Protein AF-A0A2S9FRS1-F1 (afdb_monomer_lite)

pLDDT: mean 94.18, std 5.34, range [64.94, 98.56]

Structure (mmCIF, N/CA/C/O backbone):
data_AF-A0A2S9FRS1-F1
#
_entry.id   AF-A0A2S9FRS1-F1
#
loop_
_atom_site.group_PDB
_atom_site.id
_atom_site.type_symbol
_atom_site.label_atom_id
_atom_site.label_alt_id
_atom_site.label_comp_id
_atom_site.label_asym_id
_atom_site.label_entity_id
_atom_site.label_seq_id
_atom_site.pdbx_PDB_ins_code
_atom_site.Cartn_x
_atom_site.Cartn_y
_atom_site.Cartn_z
_atom_site.occupancy
_atom_site.B_iso_or_equiv
_atom_site.auth_seq_id
_atom_site.auth_comp_id
_atom_site.auth_asym_id
_atom_site.auth_atom_id
_atom_site.pdbx_PDB_model_num
ATOM 1 N N . ARG A 1 1 ? 17.867 -8.852 6.887 1.00 64.94 1 ARG A N 1
ATOM 2 C CA . ARG A 1 1 ? 18.620 -7.934 6.002 1.00 64.94 1 ARG A CA 1
ATOM 3 C C . ARG A 1 1 ? 18.577 -6.563 6.659 1.00 64.94 1 ARG A C 1
ATOM 5 O O . ARG A 1 1 ? 17.572 -6.302 7.308 1.00 64.94 1 ARG A O 1
ATOM 12 N N . THR A 1 2 ? 19.643 -5.771 6.598 1.00 66.31 2 THR A N 1
ATOM 13 C CA . T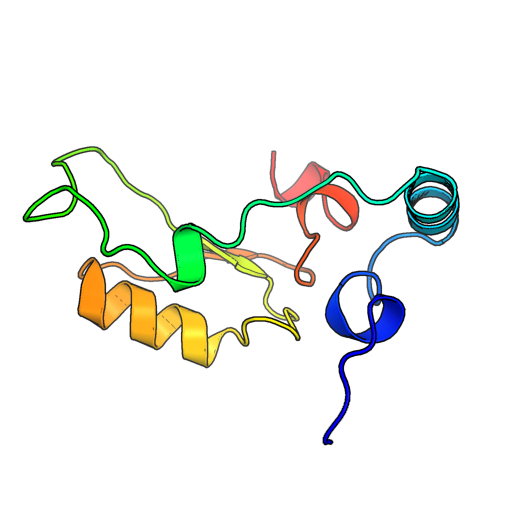HR A 1 2 ? 19.742 -4.541 7.409 1.00 66.31 2 THR A CA 1
ATOM 14 C C . THR A 1 2 ? 19.421 -3.274 6.622 1.00 66.31 2 THR A C 1
ATOM 16 O O . THR A 1 2 ? 19.033 -2.293 7.241 1.00 66.31 2 THR A O 1
ATOM 19 N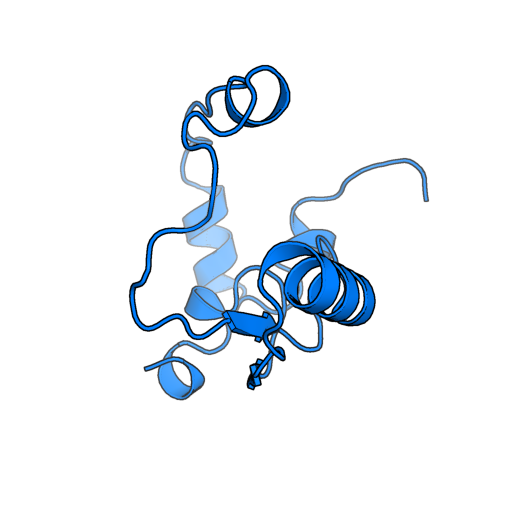 N . ASP A 1 3 ? 19.505 -3.324 5.288 1.00 82.06 3 ASP A N 1
ATOM 20 C CA . ASP A 1 3 ? 19.352 -2.145 4.436 1.00 82.06 3 ASP A CA 1
ATOM 21 C C . ASP A 1 3 ? 18.123 -2.226 3.523 1.00 82.06 3 ASP A C 1
ATOM 23 O O . ASP A 1 3 ? 17.711 -3.301 3.065 1.00 82.06 3 ASP A O 1
ATOM 27 N N . PHE A 1 4 ? 17.560 -1.046 3.296 1.00 86.56 4 PHE A N 1
ATOM 28 C CA . PHE A 1 4 ? 16.446 -0.739 2.411 1.00 86.56 4 PHE A CA 1
ATOM 29 C C . PHE A 1 4 ? 16.917 -0.665 0.953 1.00 86.56 4 PHE A C 1
ATOM 31 O O . PHE A 1 4 ? 17.954 -0.062 0.675 1.00 86.56 4 PHE A O 1
ATOM 38 N N . ASP A 1 5 ? 16.163 -1.257 0.027 1.00 92.81 5 ASP A N 1
ATOM 39 C CA . ASP A 1 5 ? 16.431 -1.203 -1.410 1.00 92.81 5 ASP A CA 1
ATOM 40 C C . ASP A 1 5 ? 15.161 -0.792 -2.155 1.00 92.81 5 ASP A C 1
ATOM 42 O O . ASP A 1 5 ? 14.208 -1.556 -2.270 1.00 92.81 5 ASP A O 1
ATOM 46 N N . VAL A 1 6 ? 15.170 0.417 -2.715 1.00 91.62 6 VAL A N 1
ATOM 47 C CA . VAL A 1 6 ? 14.022 0.983 -3.435 1.00 91.62 6 VAL A CA 1
ATOM 48 C C . VAL A 1 6 ? 13.541 0.057 -4.557 1.00 91.62 6 VAL A C 1
ATOM 50 O O . VAL A 1 6 ? 12.339 -0.103 -4.754 1.00 91.62 6 VAL A O 1
ATOM 53 N N . VAL A 1 7 ? 14.446 -0.587 -5.298 1.00 94.38 7 VAL A N 1
ATOM 54 C CA . VAL A 1 7 ? 14.048 -1.445 -6.418 1.00 94.38 7 VAL A CA 1
ATOM 55 C C . VAL A 1 7 ? 13.439 -2.746 -5.914 1.00 94.38 7 VAL A C 1
ATOM 57 O O . VAL A 1 7 ? 12.396 -3.154 -6.421 1.00 94.38 7 VAL A O 1
ATOM 60 N N . GLU A 1 8 ? 14.053 -3.393 -4.925 1.00 94.50 8 GLU A N 1
ATOM 61 C CA . GLU A 1 8 ? 13.544 -4.665 -4.404 1.00 94.50 8 GLU A CA 1
ATOM 62 C C . GLU A 1 8 ? 12.298 -4.517 -3.530 1.00 94.50 8 GLU A C 1
ATOM 64 O O . GLU A 1 8 ? 11.468 -5.428 -3.538 1.00 94.50 8 GLU A O 1
ATOM 69 N N . ASP A 1 9 ? 12.170 -3.416 -2.790 1.00 95.06 9 ASP A N 1
ATOM 70 C CA . ASP A 1 9 ? 11.100 -3.210 -1.813 1.00 95.06 9 ASP A CA 1
ATOM 71 C C . ASP A 1 9 ? 9.872 -2.526 -2.449 1.00 95.06 9 ASP A C 1
ATOM 73 O O . ASP A 1 9 ? 8.741 -2.875 -2.109 1.00 95.06 9 ASP A O 1
ATOM 77 N N . PHE A 1 10 ? 10.064 -1.627 -3.432 1.00 95.12 10 PHE A N 1
ATOM 78 C CA . PHE A 1 10 ? 8.969 -0.889 -4.091 1.00 95.12 10 PHE A CA 1
ATOM 79 C C . PHE A 1 10 ? 8.699 -1.334 -5.528 1.00 95.12 10 PHE A C 1
ATOM 81 O O . PHE A 1 10 ? 7.547 -1.545 -5.892 1.00 95.12 10 PHE A O 1
ATOM 88 N N . PHE A 1 11 ? 9.740 -1.443 -6.361 1.00 97.00 11 PHE A N 1
ATOM 89 C CA . PHE A 1 11 ? 9.591 -1.558 -7.822 1.00 97.00 11 PHE A CA 1
ATOM 90 C C . PHE A 1 11 ? 9.766 -2.979 -8.377 1.00 97.00 11 PHE A C 1
ATOM 92 O O . PHE A 1 11 ? 9.897 -3.150 -9.593 1.00 97.00 11 PHE A O 1
ATOM 99 N N . HIS A 1 12 ? 9.813 -3.997 -7.519 1.00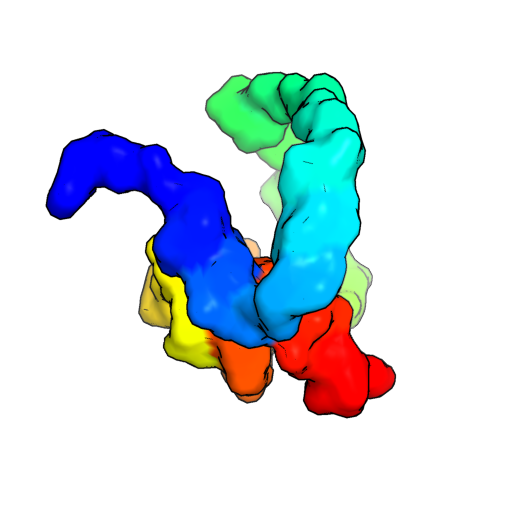 97.00 12 HIS A N 1
ATOM 100 C CA . HIS A 1 12 ? 10.180 -5.360 -7.909 1.00 97.00 12 HIS A CA 1
ATOM 101 C C . HIS A 1 12 ? 9.218 -6.007 -8.916 1.00 97.00 12 HIS A C 1
ATOM 103 O O . HIS A 1 12 ? 9.640 -6.859 -9.697 1.00 97.00 12 HIS A O 1
ATOM 109 N N . ASP A 1 13 ? 7.956 -5.586 -8.914 1.00 97.31 13 ASP A N 1
ATOM 110 C CA . ASP A 1 13 ? 6.886 -6.040 -9.803 1.00 97.31 13 ASP A CA 1
ATOM 111 C C . ASP A 1 13 ? 6.425 -4.950 -10.792 1.00 97.31 13 ASP A C 1
ATOM 113 O O . ASP A 1 13 ? 5.554 -5.190 -11.625 1.00 97.31 13 ASP A O 1
ATOM 117 N N . VAL A 1 14 ? 7.022 -3.753 -10.749 1.00 97.88 14 VAL A N 1
ATOM 118 C CA . VAL A 1 14 ? 6.680 -2.647 -11.654 1.00 97.88 14 VAL A CA 1
ATOM 119 C C . VAL A 1 14 ? 7.359 -2.851 -13.019 1.00 97.88 14 VAL A C 1
ATOM 121 O O . VAL A 1 14 ? 8.576 -3.082 -13.068 1.00 97.88 14 VAL A O 1
ATOM 124 N N . PRO A 1 15 ? 6.633 -2.712 -14.151 1.00 97.38 15 PRO A N 1
ATOM 125 C CA . PRO A 1 15 ? 7.217 -2.818 -15.486 1.00 97.38 15 PRO A CA 1
ATOM 126 C C . PRO A 1 15 ? 8.444 -1.918 -15.665 1.00 97.38 15 PRO A C 1
ATOM 128 O O . PRO A 1 15 ? 8.433 -0.745 -15.289 1.00 97.38 15 PRO A O 1
ATOM 131 N N . ALA A 1 16 ? 9.499 -2.450 -16.292 1.00 96.94 16 ALA A N 1
ATOM 132 C CA . ALA A 1 16 ? 10.795 -1.773 -16.386 1.00 96.94 16 ALA A CA 1
ATOM 133 C C . ALA A 1 16 ? 10.697 -0.352 -16.964 1.00 96.94 16 ALA A C 1
ATOM 135 O O . ALA A 1 16 ? 11.277 0.567 -16.397 1.00 96.94 16 ALA A O 1
ATOM 136 N N . ALA A 1 17 ? 9.903 -0.157 -18.022 1.00 97.12 17 ALA A N 1
ATOM 137 C CA . ALA A 1 17 ? 9.709 1.155 -18.639 1.00 97.12 17 ALA A CA 1
ATOM 138 C C . ALA A 1 17 ? 9.069 2.182 -17.682 1.00 97.12 17 ALA A C 1
ATOM 140 O O . ALA A 1 17 ? 9.459 3.347 -17.678 1.00 97.12 17 ALA A O 1
ATOM 141 N N . VAL A 1 18 ? 8.119 1.749 -16.844 1.00 96.56 18 VAL A N 1
ATOM 142 C CA . VAL A 1 18 ? 7.459 2.608 -15.846 1.00 96.56 18 VAL A CA 1
ATOM 143 C C . VAL A 1 18 ? 8.426 2.937 -14.711 1.00 96.56 18 VAL A C 1
ATOM 145 O O . VAL A 1 18 ? 8.560 4.100 -14.337 1.00 96.56 18 VAL A O 1
ATOM 148 N N . ARG A 1 19 ? 9.166 1.938 -14.211 1.00 96.12 19 ARG A N 1
ATOM 149 C CA . ARG A 1 19 ? 10.217 2.140 -13.203 1.00 96.12 19 ARG A CA 1
ATOM 150 C C . ARG A 1 19 ? 11.294 3.111 -13.695 1.00 96.12 19 ARG A C 1
ATOM 152 O O . ARG A 1 19 ? 11.700 3.991 -12.950 1.00 96.12 19 ARG A O 1
ATOM 159 N N . GLU A 1 20 ? 11.764 2.964 -14.930 1.00 95.75 20 GLU A N 1
ATOM 160 C CA . GLU A 1 20 ? 12.791 3.836 -15.517 1.00 95.75 20 GLU A CA 1
ATOM 161 C C . GLU A 1 20 ? 12.317 5.280 -15.707 1.00 95.75 20 GLU A C 1
ATOM 163 O O . GLU A 1 20 ? 13.118 6.206 -15.597 1.00 95.75 20 GLU A O 1
ATOM 168 N N . GLU A 1 21 ? 11.034 5.494 -16.003 1.00 95.50 21 GLU A N 1
ATOM 169 C CA . GLU A 1 21 ? 10.443 6.835 -15.995 1.00 95.50 21 GLU A CA 1
ATOM 170 C C . GLU A 1 21 ? 10.382 7.395 -14.570 1.00 95.50 21 GLU A C 1
ATOM 172 O O . GLU A 1 21 ? 10.863 8.501 -14.338 1.00 95.50 21 GLU A O 1
ATOM 177 N N . ALA A 1 22 ? 9.884 6.617 -13.605 1.00 92.94 22 ALA A N 1
ATOM 178 C CA . ALA A 1 22 ? 9.792 7.047 -12.211 1.00 92.94 22 ALA A CA 1
ATOM 179 C C . ALA A 1 22 ? 11.166 7.411 -11.619 1.00 92.94 22 ALA A C 1
ATOM 181 O O . ALA A 1 22 ? 11.313 8.468 -11.013 1.00 92.94 22 ALA A O 1
ATOM 182 N N . LEU A 1 23 ? 12.195 6.591 -11.857 1.00 91.75 23 LEU A N 1
ATOM 183 C CA . LEU A 1 23 ? 13.559 6.825 -11.363 1.00 91.75 23 LEU A CA 1
ATOM 184 C C . LEU A 1 23 ? 14.288 7.983 -12.068 1.00 91.75 23 LEU A C 1
ATOM 186 O O . LEU A 1 23 ? 15.330 8.426 -11.587 1.00 91.75 23 LEU A O 1
ATOM 190 N N . ARG A 1 24 ? 13.781 8.478 -13.207 1.00 94.50 24 ARG A N 1
ATOM 191 C CA . ARG A 1 24 ? 14.295 9.707 -13.838 1.00 94.50 24 ARG A CA 1
ATOM 192 C C . ARG A 1 24 ? 13.786 10.970 -13.154 1.00 94.50 24 ARG A C 1
ATOM 194 O O . ARG A 1 24 ? 14.387 12.030 -13.334 1.00 94.50 24 ARG A O 1
ATOM 201 N N . MET A 1 25 ? 12.687 10.877 -12.415 1.00 89.69 25 MET A N 1
ATOM 202 C CA . MET A 1 25 ? 12.148 12.002 -11.666 1.00 89.69 25 MET A CA 1
ATOM 203 C C . MET A 1 25 ? 12.953 12.183 -10.373 1.00 89.69 25 MET A C 1
ATOM 205 O O . MET A 1 25 ? 13.358 11.193 -9.761 1.00 89.69 25 MET A O 1
ATOM 209 N N . PRO A 1 26 ? 13.219 13.428 -9.944 1.00 87.75 26 PRO A N 1
ATOM 210 C CA . PRO A 1 26 ? 13.801 13.658 -8.631 1.00 87.75 26 PRO A CA 1
ATOM 211 C C . PRO A 1 26 ? 12.849 13.137 -7.552 1.00 87.75 26 PRO A C 1
ATOM 213 O O . PRO A 1 26 ? 11.629 13.252 -7.687 1.00 87.75 26 PRO A O 1
ATOM 216 N N . GLU A 1 27 ? 13.413 12.593 -6.475 1.00 82.38 27 GLU A N 1
ATOM 217 C CA . GLU A 1 27 ? 12.618 12.189 -5.322 1.00 82.38 27 GLU A CA 1
ATOM 218 C C . GLU A 1 27 ? 11.883 13.417 -4.755 1.00 82.38 27 GLU A C 1
ATOM 220 O O . GLU A 1 27 ? 12.514 14.458 -4.528 1.00 82.38 27 GLU A O 1
ATOM 225 N N . PRO A 1 28 ? 10.554 13.348 -4.571 1.00 86.00 28 PRO A N 1
ATOM 226 C CA . PRO A 1 28 ? 9.818 14.447 -3.973 1.00 86.00 28 PRO A CA 1
ATOM 227 C C . PRO A 1 28 ? 10.222 14.594 -2.507 1.00 86.00 28 PRO A C 1
ATOM 229 O O . PRO A 1 28 ? 10.299 13.607 -1.780 1.00 86.00 28 PRO A O 1
ATOM 232 N N . GLU A 1 29 ? 10.405 15.829 -2.046 1.00 92.19 29 GLU A N 1
ATOM 233 C CA . GLU A 1 29 ? 10.637 16.095 -0.627 1.00 92.19 29 GLU A CA 1
ATOM 234 C C . GLU A 1 29 ? 9.438 15.586 0.193 1.00 92.19 29 GLU A C 1
ATOM 236 O O . GLU A 1 29 ? 8.300 16.023 -0.002 1.00 92.19 29 GLU A O 1
ATOM 241 N N . GLN A 1 30 ? 9.688 14.614 1.072 1.00 90.50 30 GLN A N 1
ATOM 242 C CA . GLN A 1 30 ? 8.700 14.063 1.997 1.00 90.50 30 GLN A CA 1
ATOM 243 C C . GLN A 1 30 ? 8.880 14.701 3.376 1.00 90.50 30 GLN A C 1
ATOM 245 O O . GLN A 1 30 ? 9.996 14.958 3.818 1.00 90.50 30 GLN A O 1
ATOM 250 N N . SER A 1 31 ? 7.773 14.948 4.072 1.00 94.12 31 SER A N 1
ATOM 251 C CA . SER A 1 31 ? 7.805 15.415 5.459 1.00 94.12 31 SER A CA 1
ATOM 252 C C . SER A 1 31 ? 8.009 14.244 6.423 1.00 94.12 31 SER A C 1
ATOM 254 O O . SER A 1 31 ? 7.325 13.230 6.299 1.00 94.12 31 SER A O 1
ATOM 256 N N . ASP A 1 32 ? 8.852 14.423 7.444 1.00 94.62 32 ASP A N 1
ATOM 257 C CA . ASP A 1 32 ? 9.025 13.454 8.540 1.00 94.62 32 ASP A CA 1
ATOM 258 C C . ASP A 1 32 ? 7.861 13.449 9.546 1.00 94.62 32 ASP A C 1
ATOM 260 O O . ASP A 1 32 ? 7.779 12.573 10.409 1.00 94.62 32 ASP A O 1
ATOM 264 N N . THR A 1 33 ? 6.939 14.416 9.460 1.00 94.94 33 THR A N 1
ATOM 265 C CA . THR A 1 33 ? 5.831 14.591 10.410 1.00 94.94 33 THR A CA 1
ATOM 266 C C . THR A 1 33 ? 5.034 13.307 10.691 1.00 94.94 33 THR A C 1
ATOM 268 O O . THR A 1 33 ? 4.757 13.073 11.867 1.00 94.94 33 THR A O 1
ATOM 271 N N . PRO A 1 34 ? 4.711 12.429 9.715 1.00 91.88 34 PRO A N 1
ATOM 272 C CA . PRO A 1 34 ? 3.990 11.178 9.984 1.00 91.88 34 PRO A CA 1
ATOM 273 C C . PRO A 1 34 ? 4.707 10.203 10.933 1.00 91.88 34 PRO A C 1
ATOM 275 O O . PRO A 1 34 ? 4.057 9.332 11.510 1.00 91.88 34 PRO A O 1
ATOM 278 N N . PHE A 1 35 ? 6.027 10.334 11.100 1.00 91.31 35 PHE A N 1
ATOM 279 C CA . PHE A 1 35 ? 6.821 9.527 12.032 1.00 91.31 35 PHE A CA 1
ATOM 280 C C . PHE A 1 35 ? 7.040 10.207 13.392 1.00 91.31 35 PHE A C 1
ATOM 282 O O . PHE A 1 35 ? 7.549 9.569 14.314 1.00 91.31 35 PHE A O 1
ATOM 289 N N . ILE A 1 36 ? 6.676 11.486 13.523 1.00 96.50 36 ILE A N 1
ATOM 290 C CA . ILE A 1 36 ? 6.939 12.313 14.709 1.00 96.50 36 ILE A CA 1
ATOM 291 C C . ILE A 1 36 ? 5.643 12.626 15.456 1.00 96.50 36 ILE A C 1
ATOM 293 O O . ILE A 1 36 ? 5.579 12.476 16.676 1.00 96.50 36 ILE A O 1
ATOM 297 N N . GLU A 1 37 ? 4.616 13.065 14.734 1.00 95.94 37 GLU A N 1
ATOM 298 C CA . GLU A 1 37 ? 3.371 13.548 15.321 1.00 95.94 37 GLU A CA 1
ATOM 299 C C . GLU A 1 37 ? 2.320 12.432 15.398 1.00 95.94 37 GLU A C 1
ATOM 301 O O . GLU A 1 37 ? 2.185 11.628 14.469 1.00 95.94 37 GLU A O 1
ATOM 306 N N . PRO A 1 38 ? 1.528 12.372 16.482 1.00 93.50 38 PRO A N 1
ATOM 307 C CA . PRO A 1 38 ? 0.398 11.461 16.548 1.00 93.50 38 PRO A CA 1
ATOM 308 C C . PRO A 1 38 ? -0.694 11.864 15.547 1.00 93.50 38 PRO A C 1
ATOM 310 O O . PRO A 1 38 ? -0.849 13.032 15.188 1.00 93.50 38 PRO A O 1
ATOM 313 N N . TRP A 1 39 ? -1.519 10.891 15.150 1.00 91.50 39 TRP A N 1
ATOM 314 C CA . TRP A 1 39 ? -2.760 11.179 14.432 1.00 91.50 39 TRP A CA 1
ATOM 315 C C . TRP A 1 39 ? -3.637 12.129 15.273 1.00 91.50 39 TRP A C 1
ATOM 317 O O . TRP A 1 39 ? -3.872 11.839 16.447 1.00 91.50 39 TRP A O 1
ATOM 327 N N . PRO A 1 40 ? -4.113 13.262 14.719 1.00 93.31 40 PRO A N 1
ATOM 328 C CA . PRO A 1 40 ? -4.703 14.334 15.522 1.00 93.31 40 PRO A CA 1
ATOM 329 C C . PRO A 1 40 ? -6.148 14.072 15.959 1.00 93.31 40 PRO A C 1
ATOM 331 O O . PRO A 1 40 ? -6.666 14.811 16.796 1.00 93.31 40 PRO A O 1
ATOM 334 N N . LEU A 1 41 ? -6.827 13.070 15.386 1.00 94.06 41 LEU A N 1
ATOM 335 C CA . LEU A 1 41 ? -8.191 12.723 15.789 1.00 94.06 41 LEU A CA 1
ATOM 336 C C . LEU A 1 41 ? -8.175 11.654 16.887 1.00 94.06 41 LEU A C 1
ATOM 338 O O . LEU A 1 41 ? -7.306 10.781 16.869 1.00 94.06 41 LEU A O 1
ATOM 342 N N . PRO A 1 42 ? -9.153 11.685 17.811 1.00 92.06 42 PRO A N 1
ATOM 343 C CA . PRO A 1 42 ? -9.249 10.687 18.874 1.00 92.06 42 PRO A CA 1
ATOM 344 C C . PRO A 1 42 ? -9.553 9.284 18.336 1.00 92.06 42 PRO A C 1
ATOM 346 O O . PRO A 1 42 ? -9.091 8.310 18.917 1.00 92.06 42 PRO A O 1
ATOM 349 N N . ASP A 1 43 ? -10.277 9.198 17.215 1.00 91.56 43 ASP A N 1
ATOM 350 C CA . ASP A 1 43 ? -10.722 7.953 16.592 1.00 91.56 43 ASP A CA 1
ATOM 351 C C . ASP A 1 43 ? -10.755 8.090 15.060 1.00 91.56 43 ASP A C 1
ATOM 353 O O . ASP A 1 43 ? -10.705 9.199 14.507 1.00 91.56 43 ASP A O 1
ATOM 357 N N . TRP A 1 44 ? -10.852 6.955 14.363 1.00 92.31 44 TRP A N 1
ATOM 358 C CA . TRP A 1 44 ? -11.121 6.950 12.925 1.0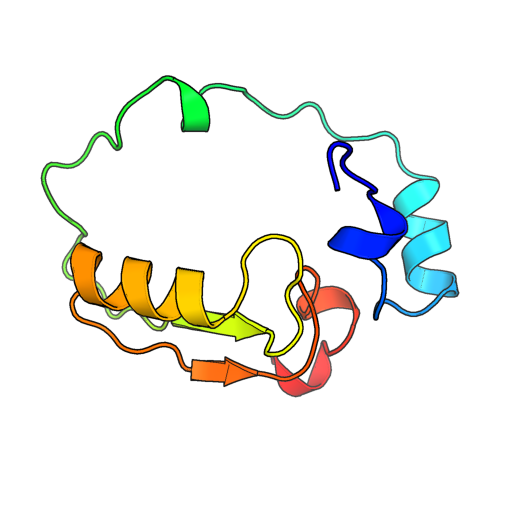0 92.31 44 TRP A CA 1
ATOM 359 C C . TRP A 1 44 ? -12.538 7.490 12.658 1.00 92.31 44 TRP A C 1
ATOM 361 O O . TRP A 1 44 ? -13.472 7.074 13.347 1.00 92.31 44 TRP A O 1
ATOM 371 N N . PRO A 1 45 ? -12.737 8.404 11.690 1.00 94.44 45 PRO A N 1
ATOM 372 C CA . PRO A 1 45 ? -14.068 8.920 11.379 1.00 94.44 45 PRO A CA 1
ATOM 373 C C . PRO A 1 45 ? -15.039 7.812 10.951 1.00 94.44 45 PRO A C 1
ATOM 375 O O . PRO A 1 45 ? -14.638 6.854 10.292 1.00 94.44 45 PRO A O 1
ATOM 378 N N . ASP A 1 46 ? -16.329 7.986 11.252 1.00 94.44 46 ASP A N 1
ATOM 379 C CA . ASP A 1 46 ? -17.405 7.094 10.791 1.00 94.44 46 ASP A CA 1
ATOM 380 C C . ASP A 1 46 ? -17.696 7.319 9.297 1.00 94.44 46 ASP A C 1
ATOM 382 O O . ASP A 1 46 ? -18.675 7.954 8.898 1.00 94.44 46 ASP A O 1
ATOM 386 N N . VAL A 1 47 ? -16.762 6.869 8.461 1.00 95.94 47 VAL A N 1
ATOM 387 C CA . VAL A 1 47 ? -16.850 6.900 7.002 1.00 95.94 47 VAL A CA 1
ATOM 388 C C . VAL A 1 47 ? -16.614 5.494 6.453 1.00 95.94 47 VAL A C 1
ATOM 390 O O . VAL A 1 47 ? -15.703 4.800 6.920 1.00 95.94 47 VAL A O 1
ATOM 393 N N . PRO A 1 48 ? -17.395 5.051 5.447 1.00 96.69 48 PRO A N 1
ATOM 394 C CA . PRO A 1 48 ? -17.173 3.758 4.814 1.00 96.69 48 PRO A CA 1
ATOM 395 C C . PRO A 1 48 ? -15.715 3.612 4.369 1.00 96.69 48 PRO A C 1
ATOM 397 O O . PRO A 1 48 ? -15.226 4.391 3.554 1.00 96.69 48 PRO A O 1
ATOM 400 N N . THR A 1 49 ? -15.024 2.618 4.926 1.00 96.62 49 THR A N 1
ATOM 401 C CA . THR A 1 49 ? -13.592 2.393 4.704 1.00 96.62 49 THR A CA 1
ATOM 402 C C . THR A 1 49 ? -13.384 0.979 4.170 1.00 96.62 49 THR A C 1
ATOM 404 O O . THR A 1 49 ? -13.891 0.014 4.739 1.00 96.62 49 THR A O 1
ATOM 407 N N . ARG A 1 50 ? -12.634 0.854 3.072 1.00 96.69 50 ARG A N 1
ATOM 408 C CA . ARG A 1 50 ? -12.116 -0.418 2.546 1.00 96.69 50 ARG A CA 1
ATOM 409 C C . ARG A 1 50 ? -10.599 -0.340 2.548 1.00 96.69 50 ARG A C 1
ATOM 411 O O . ARG A 1 50 ? -10.051 0.697 2.182 1.00 96.69 50 ARG A O 1
ATOM 418 N N . VAL A 1 51 ? -9.940 -1.421 2.951 1.00 97.12 51 VAL A N 1
ATOM 419 C CA . VAL A 1 51 ? -8.478 -1.502 2.942 1.00 97.12 51 VAL A CA 1
ATOM 420 C C . VAL A 1 51 ? -8.042 -2.538 1.922 1.00 97.12 51 VAL A C 1
ATOM 422 O O . VAL A 1 51 ? -8.412 -3.704 2.039 1.00 97.12 51 VAL A O 1
ATOM 425 N N . LEU A 1 52 ? -7.254 -2.098 0.945 1.00 96.69 52 LEU A N 1
ATOM 426 C CA . LEU A 1 52 ? -6.619 -2.954 -0.051 1.00 96.69 52 LEU A CA 1
ATOM 427 C C . LEU A 1 52 ? -5.150 -3.170 0.331 1.00 96.69 52 LEU A C 1
ATOM 429 O O . LEU A 1 52 ? -4.499 -2.226 0.780 1.00 96.69 52 LEU A O 1
ATOM 433 N N . ALA A 1 53 ? -4.617 -4.376 0.133 1.00 97.38 53 ALA A N 1
ATOM 434 C CA . ALA A 1 53 ? -3.175 -4.617 0.226 1.00 97.38 53 ALA A CA 1
ATOM 435 C C . ALA A 1 53 ? -2.692 -5.589 -0.852 1.00 97.38 53 ALA A C 1
ATOM 437 O O . ALA A 1 53 ? -3.337 -6.610 -1.111 1.00 97.38 53 ALA A O 1
ATOM 438 N N . GLY A 1 54 ? -1.529 -5.282 -1.427 1.00 97.00 54 GLY A N 1
ATOM 439 C CA . GLY A 1 5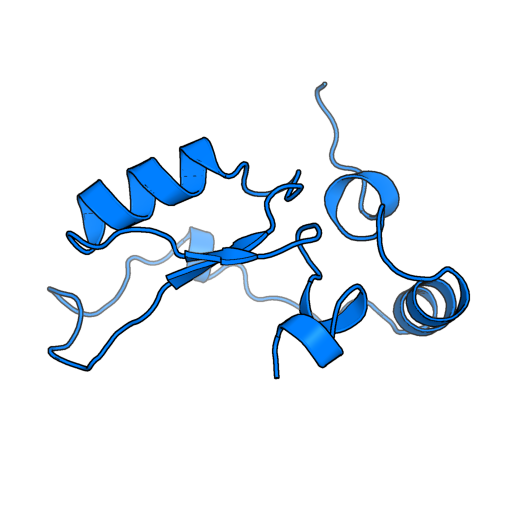4 ? -0.831 -6.162 -2.355 1.00 97.00 54 GLY A CA 1
ATOM 440 C C . GLY A 1 54 ? -0.363 -7.442 -1.662 1.00 97.00 54 GLY A C 1
ATOM 441 O O . GLY A 1 54 ? 0.236 -7.399 -0.584 1.00 97.00 54 GLY A O 1
ATOM 442 N N . SER A 1 55 ? -0.631 -8.599 -2.267 1.00 97.25 55 SER A N 1
ATOM 443 C CA . SER A 1 55 ? -0.207 -9.899 -1.734 1.00 97.25 55 SER A CA 1
ATOM 444 C C . SER A 1 55 ? 1.313 -10.069 -1.665 1.00 97.25 55 SER A C 1
ATOM 446 O O . SER A 1 55 ? 1.792 -10.927 -0.923 1.00 97.25 55 SER A O 1
ATOM 448 N N . GLU A 1 56 ? 2.057 -9.272 -2.432 1.00 97.75 56 GLU A N 1
ATOM 449 C CA . GLU A 1 56 ? 3.511 -9.350 -2.588 1.00 97.75 56 GLU A CA 1
ATOM 450 C C . GLU A 1 56 ? 4.222 -8.091 -2.061 1.00 97.75 56 GLU A C 1
ATOM 452 O O . GLU A 1 56 ? 5.400 -7.883 -2.348 1.00 97.75 56 GLU A O 1
ATOM 457 N N . ASP A 1 57 ? 3.541 -7.240 -1.280 1.00 97.62 57 ASP A N 1
ATOM 458 C CA . ASP A 1 57 ? 4.161 -6.052 -0.682 1.00 97.62 57 ASP A CA 1
ATOM 459 C C . ASP A 1 57 ? 5.308 -6.458 0.266 1.00 97.62 57 ASP A C 1
ATOM 461 O O . ASP A 1 57 ? 5.125 -7.202 1.236 1.00 97.62 57 ASP A O 1
ATOM 465 N N . ARG A 1 58 ? 6.516 -5.978 -0.045 1.00 96.06 58 ARG A N 1
ATOM 466 C CA . ARG A 1 58 ? 7.749 -6.249 0.709 1.00 96.06 58 ARG A CA 1
ATOM 467 C C . ARG A 1 58 ? 8.061 -5.166 1.737 1.00 96.06 58 ARG A C 1
ATOM 469 O O . ARG A 1 58 ? 8.789 -5.444 2.688 1.00 96.06 58 ARG A O 1
ATOM 476 N N . LEU A 1 59 ? 7.483 -3.976 1.581 1.00 95.19 59 LEU A N 1
ATOM 477 C CA . LEU A 1 59 ? 7.614 -2.873 2.525 1.00 95.19 59 LEU A CA 1
ATOM 478 C C . LEU A 1 59 ? 6.653 -3.047 3.704 1.00 95.19 59 LEU A C 1
ATOM 480 O O . LEU A 1 59 ? 7.053 -2.946 4.865 1.00 95.19 59 LEU A O 1
ATOM 484 N N . PHE A 1 60 ? 5.395 -3.369 3.405 1.00 95.44 60 PHE A N 1
ATOM 485 C CA . PHE A 1 60 ? 4.370 -3.685 4.389 1.00 95.44 60 PHE A CA 1
ATOM 486 C C . PHE A 1 60 ? 3.769 -5.067 4.122 1.00 95.44 60 PHE A C 1
ATOM 488 O O . PHE A 1 60 ? 2.692 -5.167 3.533 1.00 95.44 60 PHE A O 1
ATOM 495 N N . PRO A 1 61 ? 4.417 -6.142 4.608 1.00 96.31 61 PRO A N 1
ATOM 496 C CA . PRO A 1 61 ? 3.955 -7.507 4.385 1.00 96.31 61 PRO A CA 1
ATOM 497 C C . PRO A 1 61 ? 2.474 -7.704 4.724 1.00 96.31 61 PRO A C 1
ATOM 499 O O . PRO A 1 61 ? 1.982 -7.184 5.727 1.00 96.31 61 PRO A O 1
ATOM 502 N N . LEU A 1 62 ? 1.770 -8.518 3.936 1.00 98.00 62 LEU A N 1
ATOM 503 C CA . LEU A 1 62 ? 0.319 -8.704 4.062 1.00 98.00 62 LEU A CA 1
ATOM 504 C C . LEU A 1 62 ? -0.139 -9.036 5.494 1.00 98.00 62 LEU A C 1
ATOM 506 O O . LEU A 1 62 ? -1.121 -8.482 5.984 1.00 98.00 62 LEU A O 1
ATOM 510 N N . GLU A 1 63 ? 0.583 -9.906 6.202 1.00 98.25 63 GLU A N 1
ATOM 511 C CA . GLU A 1 63 ? 0.243 -10.266 7.586 1.00 98.25 63 GLU A CA 1
ATOM 512 C C . GLU A 1 63 ? 0.428 -9.101 8.570 1.00 98.25 63 GLU A C 1
ATOM 514 O O . GLU A 1 63 ? -0.328 -8.972 9.535 1.00 98.25 63 GLU A O 1
ATOM 519 N N . PHE A 1 64 ? 1.391 -8.211 8.308 1.00 98.00 64 PHE A N 1
ATOM 520 C CA . PHE A 1 64 ? 1.533 -6.970 9.063 1.00 98.00 64 PHE A CA 1
ATOM 521 C C . PHE A 1 64 ? 0.312 -6.067 8.845 1.00 98.00 64 PHE A C 1
ATOM 523 O O . PHE A 1 64 ? -0.285 -5.624 9.829 1.00 98.00 64 PHE A O 1
ATOM 530 N N . GLN A 1 65 ? -0.106 -5.865 7.592 1.00 98.25 65 GLN A N 1
ATOM 531 C CA . GLN A 1 65 ? -1.287 -5.058 7.262 1.00 98.25 65 GLN A CA 1
ATOM 532 C C . GLN A 1 65 ? -2.571 -5.640 7.867 1.00 98.25 65 GLN A C 1
ATOM 534 O O . GLN A 1 65 ? -3.309 -4.925 8.540 1.00 98.25 65 GLN A O 1
ATOM 539 N N . ARG A 1 66 ? -2.803 -6.954 7.736 1.00 98.50 66 ARG A N 1
ATOM 540 C CA . ARG A 1 66 ? -3.952 -7.643 8.355 1.00 98.50 66 ARG A CA 1
ATOM 541 C C . ARG A 1 66 ? -4.042 -7.391 9.855 1.00 98.50 66 ARG A C 1
ATOM 543 O O . ARG A 1 66 ? -5.120 -7.093 10.365 1.00 98.50 66 ARG A O 1
ATOM 550 N N . ARG A 1 67 ? -2.914 -7.493 10.565 1.00 98.56 67 ARG A N 1
ATOM 551 C CA . ARG A 1 67 ? -2.866 -7.219 12.005 1.00 98.56 67 ARG A CA 1
ATOM 552 C C . ARG A 1 67 ? -3.211 -5.762 12.307 1.00 98.56 67 ARG A C 1
ATOM 554 O O . ARG A 1 67 ? -4.095 -5.519 13.120 1.00 98.56 67 ARG A O 1
ATOM 561 N N . VAL A 1 68 ? -2.547 -4.810 11.647 1.00 97.00 68 VAL A N 1
ATOM 562 C CA . VAL A 1 68 ? -2.745 -3.371 11.891 1.00 97.00 68 VAL A CA 1
ATOM 563 C C . VAL A 1 68 ? -4.189 -2.953 11.619 1.00 97.00 68 VAL A C 1
ATOM 565 O O . VAL A 1 68 ? -4.789 -2.261 12.438 1.00 97.00 68 VAL A O 1
ATOM 568 N N . VAL A 1 69 ? -4.762 -3.398 10.501 1.00 97.38 69 VAL A N 1
ATOM 569 C CA . VAL A 1 69 ? -6.127 -3.051 10.086 1.00 97.38 69 VAL A CA 1
ATOM 570 C C . VAL A 1 69 ? -7.157 -3.627 11.053 1.00 97.38 69 VAL A C 1
ATOM 572 O O . VAL A 1 69 ? -8.063 -2.910 11.479 1.00 97.38 69 VAL A O 1
ATOM 575 N N . ARG A 1 70 ? -6.980 -4.879 11.488 1.00 97.81 70 ARG A N 1
ATOM 576 C CA . ARG A 1 70 ? -7.859 -5.483 12.493 1.00 97.81 70 ARG A CA 1
ATOM 577 C C . ARG A 1 70 ? -7.764 -4.770 13.838 1.00 97.81 70 ARG A C 1
ATOM 579 O O . ARG A 1 70 ? -8.789 -4.452 14.429 1.00 97.81 70 ARG A O 1
ATOM 586 N N . GLU A 1 71 ? -6.550 -4.518 14.323 1.00 97.00 71 GLU A N 1
ATOM 587 C CA . GLU A 1 71 ? -6.324 -3.920 15.644 1.00 97.00 71 GLU A CA 1
ATOM 588 C C . GLU A 1 71 ? -6.765 -2.453 15.716 1.00 97.00 71 GLU A C 1
ATOM 590 O O . GLU A 1 71 ? -7.240 -2.019 16.762 1.00 97.00 71 GLU A O 1
ATOM 595 N N . ARG A 1 72 ? -6.610 -1.686 14.628 1.00 93.75 72 ARG A N 1
ATOM 596 C CA . ARG A 1 72 ? -6.881 -0.239 14.627 1.00 93.75 72 ARG A CA 1
ATOM 597 C C . ARG A 1 72 ? -8.244 0.145 14.074 1.00 93.75 72 ARG A C 1
ATOM 599 O O . ARG A 1 72 ? -8.795 1.146 14.513 1.00 93.75 72 ARG A O 1
ATOM 606 N N . LEU A 1 73 ? -8.755 -0.608 13.102 1.00 94.50 73 LEU A N 1
ATOM 607 C CA . LEU A 1 73 ? -9.995 -0.275 12.395 1.00 94.50 73 LEU A CA 1
ATOM 608 C C . LEU A 1 73 ? -11.095 -1.323 12.603 1.00 94.50 73 LEU A C 1
ATOM 610 O O . LEU A 1 73 ? -12.244 -1.058 12.266 1.00 94.50 73 LEU A O 1
ATOM 614 N N . GLY A 1 74 ? -10.776 -2.512 13.130 1.00 96.19 74 GLY A N 1
ATOM 615 C CA . GLY A 1 74 ? -11.739 -3.615 13.224 1.00 96.19 74 GLY A CA 1
ATOM 616 C C . GLY A 1 74 ? -12.192 -4.146 11.859 1.00 96.19 74 GLY A C 1
ATOM 617 O O . GLY A 1 74 ? -13.252 -4.761 11.765 1.00 96.19 74 GLY A O 1
ATOM 618 N N . LEU A 1 75 ? -11.411 -3.888 10.804 1.00 97.38 75 LEU A N 1
ATOM 619 C CA . LEU A 1 75 ? -11.698 -4.286 9.426 1.00 97.38 75 LEU A CA 1
ATOM 620 C C . LEU A 1 75 ? -10.815 -5.465 8.996 1.00 97.38 75 LEU A C 1
ATOM 622 O O . LEU A 1 75 ? -9.846 -5.823 9.666 1.00 97.38 75 LEU A O 1
ATOM 626 N N . GLU A 1 76 ? -11.137 -6.038 7.840 1.00 98.06 76 GLU A N 1
ATOM 627 C CA . GLU A 1 76 ? -10.287 -7.004 7.148 1.00 98.06 76 GLU A CA 1
ATOM 628 C C . GLU A 1 76 ? -9.696 -6.376 5.883 1.00 98.06 76 GLU A C 1
ATOM 630 O O . GLU A 1 76 ? -10.250 -5.436 5.310 1.00 98.06 76 GLU A O 1
ATOM 635 N N . VAL A 1 77 ? -8.553 -6.910 5.461 1.00 98.19 77 VAL A N 1
ATOM 636 C CA . VAL A 1 77 ? -7.871 -6.490 4.237 1.00 98.19 77 VAL A CA 1
ATOM 637 C C . VAL A 1 77 ? -8.434 -7.260 3.050 1.00 98.19 77 VAL A C 1
ATOM 639 O O . VAL A 1 77 ? -8.479 -8.492 3.060 1.00 98.19 77 VAL A O 1
ATOM 642 N N . GLU A 1 78 ? -8.792 -6.534 2.002 1.00 97.44 78 GLU A N 1
ATOM 643 C CA . GLU A 1 78 ? -9.035 -7.090 0.681 1.00 97.44 78 GLU A CA 1
ATOM 644 C C . GLU A 1 78 ? -7.702 -7.210 -0.058 1.00 97.44 78 GLU A C 1
ATOM 646 O O . GLU A 1 78 ? -6.956 -6.244 -0.222 1.00 97.44 78 GLU A O 1
ATOM 651 N N . VAL A 1 79 ? -7.362 -8.440 -0.428 1.00 97.50 79 VAL A N 1
ATOM 652 C CA . VAL A 1 79 ? -6.056 -8.752 -1.006 1.00 97.50 79 VAL A CA 1
ATOM 653 C C . VAL A 1 79 ? -6.132 -8.610 -2.515 1.00 97.50 79 VAL A C 1
ATOM 655 O O . VAL A 1 79 ? -6.988 -9.231 -3.146 1.00 97.50 79 VAL A O 1
ATOM 658 N N . ILE A 1 80 ? -5.207 -7.838 -3.075 1.00 96.62 80 ILE A N 1
ATOM 659 C CA . ILE A 1 80 ? -5.046 -7.643 -4.517 1.00 96.62 80 ILE A CA 1
ATOM 660 C C . ILE A 1 80 ? -3.680 -8.182 -4.973 1.00 96.62 80 ILE A C 1
ATOM 662 O O . ILE A 1 80 ? -2.777 -8.316 -4.141 1.00 96.62 80 ILE A O 1
ATOM 666 N N . PRO A 1 81 ? -3.502 -8.514 -6.264 1.00 96.00 81 PRO A N 1
ATOM 667 C CA . PRO A 1 81 ? -2.187 -8.843 -6.810 1.00 96.00 81 PRO A CA 1
ATOM 668 C C . PRO A 1 81 ? -1.188 -7.684 -6.670 1.00 96.00 81 PRO A C 1
ATOM 670 O O . PRO A 1 81 ? -1.583 -6.518 -6.612 1.00 96.00 81 PRO A O 1
ATOM 673 N N . GLY A 1 82 ? 0.105 -8.010 -6.659 1.00 96.38 82 GLY A N 1
ATOM 674 C CA . GLY A 1 82 ? 1.183 -7.027 -6.720 1.00 96.38 82 GLY A CA 1
ATOM 675 C C . GLY A 1 82 ? 1.797 -6.625 -5.380 1.00 96.38 82 GLY A C 1
ATOM 676 O O . GLY A 1 82 ? 1.415 -7.086 -4.298 1.00 96.38 82 GLY A O 1
ATOM 677 N N . GLY A 1 83 ? 2.819 -5.783 -5.502 1.00 96.75 83 GLY A N 1
ATOM 678 C CA . GLY A 1 83 ? 3.645 -5.255 -4.432 1.00 96.75 83 GLY A CA 1
ATOM 679 C C . GLY A 1 83 ? 3.147 -3.929 -3.864 1.00 96.75 83 GLY A C 1
ATOM 680 O O . GLY A 1 83 ? 1.960 -3.608 -3.887 1.00 96.75 83 GLY A O 1
ATOM 681 N N . HIS A 1 84 ? 4.090 -3.133 -3.361 1.00 97.12 84 HIS A N 1
ATOM 682 C CA . HIS A 1 84 ? 3.795 -1.846 -2.731 1.00 97.12 84 HIS A CA 1
ATOM 683 C C . HIS A 1 84 ? 3.199 -0.821 -3.711 1.00 97.12 84 HIS A C 1
ATOM 685 O O . HIS A 1 84 ? 2.332 -0.024 -3.358 1.00 97.12 84 HIS A O 1
ATOM 691 N N . LEU A 1 85 ? 3.644 -0.860 -4.970 1.00 96.62 85 LEU A N 1
ATOM 692 C CA . LEU A 1 85 ? 3.225 0.056 -6.029 1.00 96.62 85 LEU A CA 1
ATOM 693 C C . LEU A 1 85 ? 2.169 -0.579 -6.951 1.00 96.62 85 LEU A C 1
ATOM 695 O O . LEU A 1 85 ? 2.252 -0.438 -8.170 1.00 96.62 85 LEU A O 1
ATOM 699 N N . ALA A 1 86 ? 1.161 -1.251 -6.381 1.00 96.25 86 ALA A N 1
ATOM 700 C CA . ALA A 1 86 ? 0.115 -1.965 -7.129 1.00 96.25 86 ALA A CA 1
ATOM 701 C C . ALA A 1 86 ? -0.616 -1.092 -8.168 1.00 96.25 86 ALA A C 1
ATOM 703 O O . ALA A 1 86 ? -0.954 -1.565 -9.245 1.00 96.25 86 ALA A O 1
ATOM 704 N N . ALA A 1 87 ? -0.780 0.209 -7.907 1.00 95.38 87 ALA A N 1
ATOM 705 C CA . ALA A 1 87 ? -1.359 1.145 -8.877 1.00 95.38 87 ALA A CA 1
ATOM 706 C C . ALA A 1 87 ? -0.503 1.344 -10.146 1.00 95.38 87 ALA A C 1
ATOM 708 O O . ALA A 1 87 ? -1.013 1.809 -11.162 1.00 95.38 87 ALA A O 1
ATOM 709 N N . LEU A 1 88 ? 0.794 1.023 -10.094 1.00 95.75 88 LEU A N 1
ATOM 710 C CA . LEU A 1 88 ? 1.707 1.061 -11.239 1.00 95.75 88 LEU A CA 1
ATOM 711 C C . LEU A 1 88 ? 1.930 -0.324 -11.856 1.00 95.75 88 LEU A C 1
ATOM 713 O O . LEU A 1 88 ? 2.154 -0.406 -13.063 1.00 95.75 88 LEU A O 1
ATOM 717 N N . SER A 1 89 ? 1.914 -1.393 -11.054 1.00 96.44 89 SER A N 1
ATOM 718 C CA . SER A 1 89 ? 2.148 -2.756 -11.549 1.00 96.44 89 SER A CA 1
ATOM 719 C C . SER A 1 89 ? 0.883 -3.460 -12.050 1.00 96.44 89 SER A C 1
ATOM 721 O O . SER A 1 89 ? 0.966 -4.185 -13.037 1.00 96.44 89 SER A O 1
ATOM 723 N N . HIS A 1 90 ? -0.271 -3.207 -11.425 1.00 95.44 90 HIS A N 1
ATOM 724 C CA . HIS A 1 90 ? -1.567 -3.851 -11.690 1.00 95.44 90 HIS A CA 1
ATOM 725 C C . HIS A 1 90 ? -2.713 -2.813 -11.746 1.00 95.44 90 HIS A C 1
ATOM 727 O O . HIS A 1 90 ? -3.654 -2.860 -10.948 1.00 95.44 90 HIS A O 1
ATOM 733 N N . PRO A 1 91 ? -2.627 -1.803 -12.636 1.00 95.06 91 PRO A N 1
ATOM 734 C CA . PRO A 1 91 ? -3.592 -0.704 -12.674 1.00 95.06 91 PRO A CA 1
ATOM 735 C C . PRO A 1 91 ? -5.008 -1.152 -13.055 1.00 95.06 91 PRO A C 1
ATOM 737 O O . PRO A 1 91 ? -5.974 -0.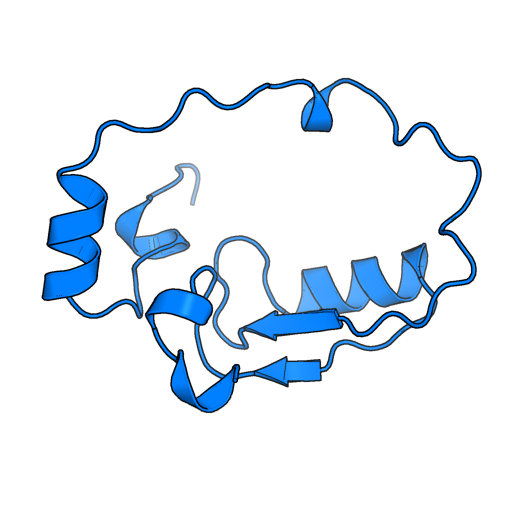576 -12.560 1.00 95.06 91 PRO A O 1
ATOM 740 N N . ASP A 1 92 ? -5.138 -2.167 -13.913 1.00 93.00 92 ASP A N 1
ATOM 741 C CA . ASP A 1 92 ? -6.436 -2.650 -14.391 1.00 93.00 92 ASP A CA 1
ATOM 742 C C . ASP A 1 92 ? -7.163 -3.466 -13.314 1.00 93.00 92 ASP A C 1
ATOM 744 O O . ASP A 1 92 ? -8.383 -3.389 -13.194 1.00 93.00 92 ASP A O 1
ATOM 748 N N . GLU A 1 93 ? -6.427 -4.223 -12.498 1.00 88.75 93 GLU A N 1
ATOM 749 C CA . GLU A 1 93 ? -6.974 -4.969 -11.365 1.00 88.75 93 GLU A CA 1
ATOM 750 C C . GLU A 1 93 ? -7.404 -4.059 -10.205 1.00 88.75 93 GLU A C 1
ATOM 752 O O . GLU A 1 93 ? -8.226 -4.470 -9.384 1.00 88.75 93 GLU A O 1
ATOM 757 N N . LEU A 1 94 ? -6.845 -2.847 -10.117 1.00 89.88 94 LEU A N 1
ATOM 758 C CA . LEU A 1 94 ? -7.154 -1.875 -9.066 1.00 89.88 94 LEU A CA 1
ATOM 759 C C . LEU A 1 94 ? -8.362 -0.970 -9.389 1.00 89.88 94 LEU A C 1
ATOM 761 O O . LEU A 1 94 ? -8.959 -0.425 -8.457 1.00 89.88 94 LEU A O 1
ATOM 765 N N . ALA A 1 95 ? -8.683 -0.768 -10.671 1.00 87.94 95 ALA A N 1
ATOM 766 C CA . ALA A 1 95 ? -9.698 0.182 -11.153 1.00 87.94 95 ALA A CA 1
ATOM 767 C C . ALA A 1 95 ? -11.151 -0.264 -10.900 1.00 87.94 95 ALA A C 1
ATOM 769 O O . ALA A 1 95 ? -11.970 0.623 -10.551 1.00 87.94 95 ALA A O 1
#

Secondary structure (DSSP, 8-state):
--S--HHHHTSTTS-HHHHHHHTTSPPPPPPSHHHHSPPSSSS--SS---EEEETT-SSS-HHHHHHHHHHHHS--EEEESSSTTHHHHSHHHH-

Sequence (95 aa):
RTDFDVVEDFFHDVPAAVREEALRMPEPEQSDTPFIEPWPLPDWPDVPTRVLAGSEDRLFPLEFQRRVVRERLGLEVEVIPGGHLAALSHPDELA

Radius of gyration: 15.43 Å; chains: 1; bounding box: 37×26×38 Å

Foldseek 3Di:
DPDDDCCVQPVVLFPPVLVVVVVVDPDDDDDCCVVPPDDPDPADDPDDDAAEAACARNNQHQVNVQVCCCVRPVDGYDYDHDYPPCCRRPVVRVD